Protein AF-A0A1E5LKB9-F1 (afdb_monomer_lite)

Structure (mmCIF, N/CA/C/O backbone):
data_AF-A0A1E5LKB9-F1
#
_entry.id   AF-A0A1E5LKB9-F1
#
loop_
_atom_site.group_PDB
_atom_site.id
_atom_site.type_symbol
_atom_site.label_atom_id
_atom_site.label_alt_id
_atom_site.label_comp_id
_atom_site.label_asym_id
_atom_site.label_entity_id
_atom_site.label_seq_id
_atom_site.pdbx_PDB_ins_code
_atom_site.Cartn_x
_atom_site.Cartn_y
_atom_site.Cartn_z
_atom_site.occupancy
_atom_site.B_iso_or_equiv
_atom_site.auth_seq_id
_atom_site.auth_comp_id
_atom_site.auth_asym_id
_atom_site.auth_atom_id
_atom_site.pdbx_PDB_model_num
ATOM 1 N N . MET A 1 1 ? 20.099 -0.237 -20.496 1.00 71.56 1 MET A N 1
ATOM 2 C CA . MET A 1 1 ? 18.624 -0.256 -20.343 1.00 71.56 1 MET A CA 1
ATOM 3 C C . MET A 1 1 ? 18.133 -1.371 -19.419 1.00 71.56 1 MET A C 1
ATOM 5 O O . MET A 1 1 ? 17.467 -1.060 -18.448 1.00 71.56 1 MET A O 1
ATOM 9 N N . LYS A 1 2 ? 18.508 -2.643 -19.635 1.00 87.31 2 LYS A N 1
ATOM 10 C CA . LYS A 1 2 ? 18.077 -3.770 -18.777 1.00 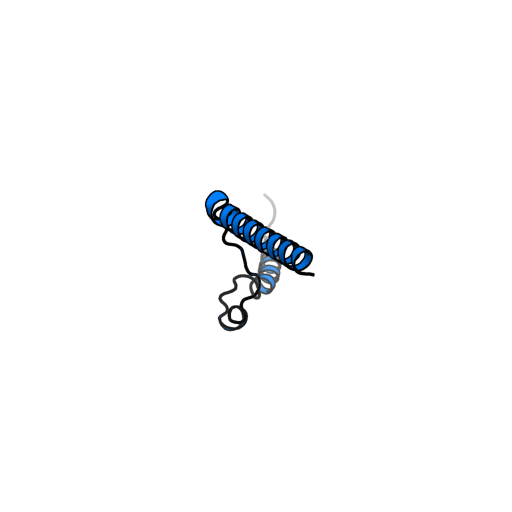87.31 2 LYS A CA 1
ATOM 11 C C . LYS A 1 2 ? 18.436 -3.608 -17.295 1.00 87.31 2 LYS A C 1
ATOM 13 O O . LYS A 1 2 ? 17.578 -3.809 -16.452 1.00 87.31 2 LYS A O 1
ATOM 18 N N . ILE A 1 3 ? 19.661 -3.171 -16.984 1.00 91.56 3 ILE A N 1
ATOM 19 C CA . ILE A 1 3 ? 20.084 -2.966 -15.589 1.00 91.56 3 ILE A CA 1
ATOM 20 C C . ILE A 1 3 ? 19.218 -1.915 -14.878 1.00 91.56 3 ILE A C 1
ATOM 22 O O . ILE A 1 3 ? 18.776 -2.129 -13.760 1.00 91.56 3 ILE A O 1
ATOM 26 N N . PHE A 1 4 ? 18.893 -0.823 -15.574 1.00 89.62 4 PHE A N 1
ATOM 27 C CA . PHE A 1 4 ? 18.032 0.235 -15.056 1.00 89.62 4 PHE A CA 1
ATOM 28 C C . PHE A 1 4 ? 16.614 -0.280 -14.782 1.00 89.62 4 PHE A C 1
ATOM 30 O O . PHE A 1 4 ? 16.060 0.005 -13.728 1.00 89.62 4 PHE A O 1
ATOM 37 N N . ILE A 1 5 ? 16.072 -1.107 -15.683 1.00 93.12 5 ILE A N 1
ATOM 38 C CA . ILE A 1 5 ? 14.762 -1.754 -15.513 1.00 93.12 5 ILE A CA 1
ATOM 39 C C . ILE A 1 5 ? 14.763 -2.717 -14.313 1.00 93.12 5 ILE A C 1
ATOM 41 O O . ILE A 1 5 ? 13.795 -2.762 -13.557 1.00 93.12 5 ILE A O 1
ATOM 45 N N . PHE A 1 6 ? 15.846 -3.467 -14.095 1.00 94.31 6 PHE A N 1
ATOM 46 C CA . PHE A 1 6 ? 15.965 -4.330 -12.916 1.00 94.31 6 PHE A CA 1
ATOM 47 C C . PHE A 1 6 ? 16.001 -3.524 -11.615 1.00 94.31 6 PHE A C 1
ATOM 49 O O . PHE A 1 6 ? 15.302 -3.877 -10.666 1.00 94.31 6 PHE A O 1
ATOM 56 N N . TYR A 1 7 ? 16.748 -2.417 -11.573 1.00 95.38 7 TYR A N 1
ATOM 57 C CA . TYR A 1 7 ? 16.780 -1.548 -10.395 1.00 95.38 7 TYR A CA 1
ATOM 58 C C . TYR A 1 7 ? 15.431 -0.874 -10.130 1.00 95.38 7 TYR A C 1
ATOM 60 O O . TYR A 1 7 ? 14.981 -0.871 -8.986 1.00 95.38 7 TYR A O 1
ATOM 68 N N . SER A 1 8 ? 14.759 -0.357 -11.165 1.00 94.38 8 SER A N 1
ATOM 69 C CA . SER A 1 8 ? 13.452 0.292 -11.007 1.00 94.38 8 SER A CA 1
ATOM 70 C C . SER A 1 8 ? 12.361 -0.690 -10.567 1.00 94.38 8 SER A C 1
ATOM 72 O O . SER A 1 8 ? 11.511 -0.350 -9.747 1.00 94.38 8 SER A O 1
ATOM 74 N N . THR A 1 9 ? 12.408 -1.933 -11.049 1.00 95.19 9 THR A N 1
ATOM 75 C CA . THR A 1 9 ? 11.475 -2.981 -10.612 1.00 95.19 9 THR A CA 1
ATOM 76 C C 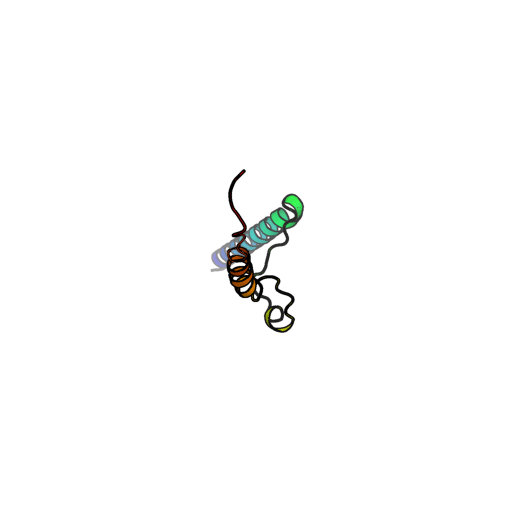. THR A 1 9 ? 11.764 -3.398 -9.170 1.00 95.19 9 THR A C 1
ATOM 78 O O . THR A 1 9 ? 10.846 -3.514 -8.364 1.00 95.19 9 THR A O 1
ATOM 81 N N . SER A 1 10 ? 13.041 -3.567 -8.815 1.00 95.38 10 SER A N 1
ATOM 82 C CA . SER A 1 10 ? 13.449 -3.946 -7.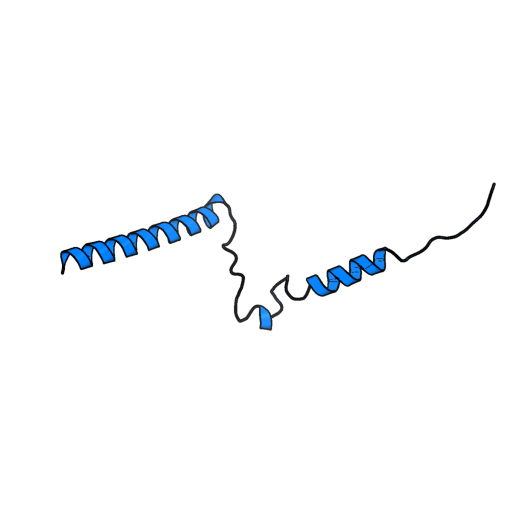459 1.00 95.38 10 SER A CA 1
ATOM 83 C C . SER A 1 10 ? 13.029 -2.902 -6.420 1.00 95.38 10 SER A C 1
ATOM 85 O O . SER A 1 10 ? 12.414 -3.251 -5.413 1.00 95.38 10 SER A O 1
ATOM 87 N N . ILE A 1 11 ? 13.262 -1.610 -6.687 1.00 96.69 11 ILE A N 1
ATOM 88 C CA . ILE A 1 11 ? 12.856 -0.544 -5.758 1.00 96.69 11 ILE A CA 1
ATOM 89 C C . ILE A 1 11 ? 11.335 -0.477 -5.599 1.00 96.69 11 ILE A C 1
ATOM 91 O O . ILE A 1 11 ? 10.849 -0.319 -4.483 1.00 96.69 11 ILE A O 1
ATOM 95 N N . PHE A 1 12 ? 10.578 -0.668 -6.682 1.00 96.25 12 PHE A N 1
ATOM 96 C CA . PHE A 1 12 ? 9.119 -0.694 -6.626 1.00 96.25 12 PHE A CA 1
ATOM 97 C C . PHE A 1 12 ? 8.616 -1.825 -5.722 1.00 96.25 12 PHE A C 1
ATOM 99 O O . PHE A 1 12 ? 7.800 -1.591 -4.833 1.00 96.25 12 PHE A O 1
ATOM 106 N N . VAL A 1 13 ? 9.163 -3.033 -5.880 1.00 97.50 13 VAL A N 1
ATOM 107 C CA . VAL A 1 13 ? 8.814 -4.179 -5.027 1.00 97.50 13 VAL A CA 1
ATOM 108 C C . VAL A 1 13 ? 9.148 -3.895 -3.562 1.00 97.50 13 VAL A C 1
ATOM 110 O O . VAL A 1 13 ? 8.318 -4.149 -2.693 1.00 97.50 13 VAL A O 1
ATOM 113 N N . ILE A 1 14 ? 10.318 -3.319 -3.276 1.00 97.62 14 ILE A N 1
ATOM 114 C CA . ILE A 1 14 ? 10.724 -2.978 -1.905 1.00 97.62 14 ILE A CA 1
ATOM 115 C C . ILE A 1 14 ? 9.745 -1.983 -1.271 1.00 97.62 14 ILE A C 1
ATOM 117 O O . ILE A 1 14 ? 9.316 -2.194 -0.138 1.00 97.62 14 ILE A O 1
ATOM 121 N N . VAL A 1 15 ? 9.343 -0.936 -1.998 1.00 97.62 15 VAL A N 1
ATOM 122 C CA . VAL A 1 15 ? 8.361 0.046 -1.509 1.00 97.62 15 VAL A CA 1
ATOM 123 C C . VAL A 1 15 ? 7.040 -0.637 -1.147 1.00 97.62 15 VAL A C 1
ATOM 125 O O . VAL A 1 15 ? 6.504 -0.401 -0.065 1.00 97.62 15 VAL A O 1
ATOM 128 N N . PHE A 1 16 ? 6.542 -1.535 -2.001 1.00 97.25 16 PHE A N 1
ATOM 129 C CA . PHE A 1 16 ? 5.314 -2.286 -1.725 1.00 97.25 16 PHE A CA 1
ATOM 130 C C . PHE A 1 16 ? 5.436 -3.191 -0.500 1.00 97.25 16 PHE A C 1
ATOM 132 O O . PHE A 1 16 ? 4.532 -3.218 0.334 1.00 97.25 16 PHE A O 1
ATOM 139 N N . VAL A 1 17 ? 6.557 -3.897 -0.351 1.00 97.56 17 VAL A N 1
ATOM 140 C CA . VAL A 1 17 ? 6.808 -4.746 0.821 1.00 97.56 17 VAL A CA 1
ATOM 141 C C . VAL A 1 17 ? 6.802 -3.914 2.104 1.00 97.56 17 VAL A C 1
ATOM 143 O O . VAL A 1 17 ? 6.165 -4.308 3.078 1.00 97.56 17 VAL A O 1
ATOM 146 N N . VAL A 1 18 ? 7.440 -2.740 2.104 1.00 96.88 18 VAL A N 1
ATOM 147 C CA . VAL A 1 18 ? 7.447 -1.835 3.265 1.00 96.88 18 VAL A CA 1
ATOM 148 C C . VAL A 1 18 ? 6.036 -1.352 3.606 1.00 96.88 18 VAL A C 1
ATOM 150 O O . VAL A 1 18 ? 5.663 -1.369 4.777 1.00 96.88 18 VAL A O 1
ATOM 153 N N . LEU A 1 19 ? 5.227 -0.978 2.609 1.00 95.62 19 LEU A N 1
ATOM 154 C CA . LEU A 1 19 ? 3.833 -0.575 2.830 1.00 95.62 19 LEU A CA 1
ATOM 155 C C . LEU A 1 19 ? 3.004 -1.706 3.451 1.00 95.62 19 LEU A C 1
ATOM 157 O O . LEU A 1 19 ? 2.294 -1.482 4.432 1.00 95.62 19 LEU A O 1
ATOM 161 N N . ILE A 1 20 ? 3.131 -2.928 2.927 1.00 94.88 20 ILE A N 1
ATOM 162 C CA . ILE A 1 20 ? 2.436 -4.104 3.465 1.00 94.88 20 ILE A CA 1
ATOM 163 C C . ILE A 1 20 ? 2.864 -4.358 4.911 1.00 94.88 20 ILE A C 1
ATOM 165 O O . ILE A 1 20 ? 2.009 -4.557 5.771 1.00 94.88 20 ILE A O 1
ATOM 169 N N . LEU A 1 21 ? 4.167 -4.309 5.202 1.00 95.12 21 LEU A N 1
ATOM 170 C CA . LEU A 1 21 ? 4.683 -4.492 6.558 1.00 95.12 21 LEU A CA 1
ATOM 171 C C . LEU A 1 21 ? 4.194 -3.402 7.515 1.00 95.12 21 LEU A C 1
ATOM 173 O O . LEU A 1 21 ? 3.870 -3.711 8.657 1.00 95.12 21 LEU A O 1
ATOM 177 N N . MET A 1 22 ? 4.088 -2.152 7.065 1.00 90.50 22 MET A N 1
ATOM 178 C CA . MET A 1 22 ? 3.565 -1.050 7.875 1.00 90.50 22 MET A CA 1
ATOM 179 C C . MET A 1 22 ? 2.094 -1.272 8.247 1.00 90.50 22 MET A C 1
ATOM 181 O O . MET A 1 22 ? 1.712 -1.109 9.409 1.00 90.50 22 MET A O 1
ATOM 185 N N . VAL A 1 23 ? 1.271 -1.692 7.281 1.00 87.69 23 VAL A N 1
ATOM 186 C CA . VAL A 1 23 ? -0.138 -2.032 7.525 1.00 87.69 23 VAL A CA 1
ATOM 187 C C . VAL A 1 23 ? -0.245 -3.259 8.429 1.00 87.69 23 VAL A C 1
ATOM 189 O O . VAL A 1 23 ? -0.968 -3.219 9.421 1.00 87.69 23 VAL A O 1
ATOM 192 N N . ALA A 1 24 ? 0.512 -4.321 8.147 1.00 89.12 24 ALA A N 1
ATOM 193 C CA . ALA A 1 24 ? 0.534 -5.536 8.956 1.00 89.12 24 ALA A CA 1
ATOM 194 C C . ALA A 1 24 ? 0.970 -5.255 10.400 1.00 89.12 24 ALA A C 1
ATOM 196 O O . ALA A 1 24 ? 0.342 -5.750 11.330 1.00 89.12 24 ALA A O 1
ATOM 197 N N . TYR A 1 25 ? 1.986 -4.413 10.609 1.00 88.94 25 TYR A N 1
ATOM 198 C CA . TYR A 1 25 ? 2.408 -3.965 11.936 1.00 88.94 25 TYR A CA 1
ATOM 199 C C . TYR A 1 25 ? 1.261 -3.260 12.671 1.00 88.94 25 TYR A C 1
ATOM 201 O O . TYR A 1 25 ? 0.954 -3.593 13.817 1.00 88.94 25 TYR A O 1
ATOM 209 N N . LYS A 1 26 ? 0.577 -2.322 12.004 1.00 82.06 26 LYS A N 1
ATOM 210 C CA . LYS A 1 26 ? -0.547 -1.583 12.595 1.00 82.06 26 LYS A CA 1
ATOM 211 C C . LYS A 1 26 ? -1.721 -2.508 12.949 1.00 82.06 26 LYS A C 1
ATOM 213 O O . LYS A 1 26 ? -2.279 -2.390 14.036 1.00 82.06 26 LYS A O 1
ATOM 218 N N . VAL A 1 27 ? -2.036 -3.474 12.090 1.00 83.88 27 VAL A N 1
ATOM 219 C CA . VAL A 1 27 ? -3.125 -4.437 12.316 1.00 83.88 27 VAL A CA 1
ATOM 220 C C . VAL A 1 27 ? -2.776 -5.453 13.407 1.00 83.88 27 VAL A C 1
ATOM 222 O O . VAL A 1 27 ? -3.585 -5.692 14.298 1.00 83.88 27 VAL A O 1
ATOM 225 N N . LEU A 1 28 ? -1.585 -6.056 13.368 1.00 83.06 28 LEU A N 1
ATOM 226 C CA . LEU A 1 28 ? -1.218 -7.153 14.270 1.00 83.06 28 LEU A CA 1
ATOM 227 C C . LEU A 1 28 ? -0.793 -6.666 15.659 1.00 83.06 28 LEU A C 1
ATOM 229 O O . LEU A 1 28 ? -1.166 -7.280 16.656 1.00 83.06 28 LEU A O 1
ATOM 233 N N . ILE A 1 29 ? -0.015 -5.582 15.733 1.00 81.00 29 ILE A N 1
ATOM 234 C CA . ILE A 1 29 ? 0.540 -5.086 17.001 1.00 81.00 29 ILE A CA 1
ATOM 235 C C . ILE A 1 29 ? -0.363 -4.018 17.602 1.00 81.00 29 ILE A C 1
ATOM 237 O O . ILE A 1 29 ? -0.721 -4.112 18.774 1.00 81.00 29 ILE A O 1
ATOM 241 N N . LYS A 1 30 ? -0.765 -3.021 16.807 1.00 74.25 30 LYS A N 1
ATOM 242 C CA . LYS A 1 30 ? -1.605 -1.927 17.311 1.00 74.25 30 LYS A CA 1
ATOM 243 C C . LYS A 1 30 ? -3.080 -2.326 17.435 1.00 74.25 30 LYS A C 1
ATOM 245 O O . LYS A 1 30 ? -3.821 -1.628 18.115 1.00 74.25 30 LYS A O 1
ATOM 250 N N . LYS A 1 31 ? -3.504 -3.433 16.798 1.00 74.00 31 LYS A N 1
ATOM 251 C CA . LYS A 1 31 ? -4.915 -3.870 16.687 1.00 74.00 31 LYS A CA 1
ATOM 252 C C . LYS A 1 31 ? -5.852 -2.767 16.181 1.00 74.00 31 LYS A C 1
ATOM 254 O O . LYS A 1 31 ? -7.063 -2.845 16.354 1.00 74.00 31 LYS A O 1
ATOM 259 N N . GLU A 1 32 ? -5.292 -1.749 15.535 1.00 65.62 32 GLU A N 1
ATOM 260 C CA . GLU A 1 32 ? -6.046 -0.685 14.897 1.00 65.62 32 GLU A CA 1
ATOM 261 C C . GLU A 1 32 ? -6.254 -1.083 13.443 1.00 65.62 32 GLU A C 1
ATOM 263 O O . GLU A 1 32 ? -5.294 -1.255 12.684 1.00 65.62 32 GLU A O 1
ATOM 268 N N . THR A 1 33 ? -7.514 -1.214 13.040 1.00 68.44 33 THR A N 1
ATOM 269 C CA . THR A 1 33 ? -7.855 -1.330 11.627 1.00 68.44 33 THR A CA 1
ATOM 270 C C . THR A 1 33 ? -7.421 -0.047 10.921 1.00 68.44 33 THR A C 1
ATOM 272 O O . THR A 1 33 ? -7.726 1.040 11.421 1.00 68.44 33 THR A O 1
ATOM 275 N N . PRO A 1 34 ? -6.699 -0.119 9.788 1.00 67.44 34 PRO A N 1
ATOM 276 C CA . PRO A 1 34 ? -6.437 1.068 8.988 1.00 67.44 34 PRO A CA 1
ATOM 277 C C . PRO A 1 34 ? -7.785 1.699 8.621 1.00 67.44 34 PRO A C 1
ATOM 279 O O . PRO A 1 34 ? -8.578 1.094 7.904 1.00 67.44 34 PRO A O 1
ATOM 282 N N . SER A 1 35 ? -8.070 2.877 9.178 1.00 66.62 35 SER A N 1
ATOM 283 C CA . SER A 1 35 ? -9.300 3.601 8.893 1.00 66.62 35 SER A CA 1
ATOM 284 C C . SER A 1 35 ? -9.214 4.159 7.478 1.00 66.62 35 SER A C 1
ATOM 286 O O . SER A 1 35 ? -8.290 4.900 7.141 1.00 66.62 35 SER A O 1
ATOM 288 N N . ASN A 1 36 ? -10.165 3.769 6.635 1.00 67.00 36 ASN A N 1
ATOM 289 C CA . ASN A 1 36 ? -10.398 4.431 5.365 1.00 67.00 36 ASN A CA 1
ATOM 290 C C . ASN A 1 36 ? -11.492 5.477 5.602 1.00 67.00 36 ASN A C 1
ATOM 292 O O . ASN A 1 36 ? -12.581 5.116 6.031 1.00 67.00 36 ASN A O 1
ATOM 296 N N . TYR A 1 37 ? -11.185 6.757 5.381 1.00 65.69 37 TYR A N 1
ATOM 297 C CA . TYR A 1 37 ? -12.119 7.863 5.644 1.00 65.69 37 TYR A CA 1
ATOM 298 C C . TYR A 1 37 ? -13.217 7.977 4.572 1.00 65.69 37 TYR A C 1
ATOM 300 O O . TYR A 1 37 ? -14.135 8.772 4.720 1.00 65.69 37 TYR A O 1
ATOM 308 N N . TYR A 1 38 ? -13.110 7.210 3.482 1.00 64.25 38 TYR A N 1
ATOM 309 C CA . TYR A 1 38 ? -14.039 7.270 2.363 1.00 64.25 38 TYR A CA 1
ATOM 310 C C . TYR A 1 38 ? -14.337 5.869 1.831 1.00 64.25 38 TYR A C 1
ATOM 312 O O . TYR A 1 38 ? -13.494 5.250 1.168 1.00 64.25 38 TYR A O 1
ATOM 320 N N . THR A 1 39 ? -15.552 5.375 2.063 1.00 73.44 39 THR A N 1
ATOM 321 C CA . THR A 1 39 ? -16.148 4.384 1.171 1.00 73.44 39 THR A CA 1
ATOM 322 C C . THR A 1 39 ? -17.358 5.015 0.473 1.00 73.44 39 THR A C 1
ATOM 324 O O . THR A 1 39 ? -18.184 5.641 1.130 1.00 73.44 39 THR A O 1
ATOM 327 N N . PRO A 1 40 ? -17.513 4.868 -0.858 1.00 63.25 40 PRO A N 1
ATOM 328 C CA . PRO A 1 40 ? -18.612 5.503 -1.597 1.00 63.25 40 PRO A CA 1
ATOM 329 C C . PRO A 1 40 ? -20.009 5.122 -1.085 1.00 63.25 40 PRO A C 1
ATOM 331 O O . PRO A 1 40 ? -20.979 5.829 -1.341 1.00 63.25 40 PRO A O 1
ATOM 334 N N . PHE A 1 41 ? -20.109 3.992 -0.379 1.00 61.59 41 PHE A N 1
ATOM 335 C CA . PHE A 1 41 ? -21.341 3.509 0.229 1.00 61.59 41 PHE A CA 1
ATOM 336 C C . PHE A 1 41 ? -21.553 4.014 1.662 1.00 61.59 41 PHE A C 1
ATOM 338 O O . PHE A 1 41 ? -22.688 3.954 2.123 1.00 61.59 41 PHE A O 1
ATOM 345 N N . ASP A 1 42 ? -20.541 4.561 2.345 1.00 61.97 42 ASP A N 1
ATOM 346 C CA . ASP A 1 42 ? -20.697 5.127 3.695 1.00 61.97 42 ASP A CA 1
ATOM 347 C C . ASP A 1 42 ? -21.670 6.313 3.704 1.00 61.97 42 ASP A C 1
ATOM 349 O O . ASP A 1 42 ? -22.515 6.408 4.594 1.00 61.97 42 ASP A O 1
ATOM 353 N N . HIS A 1 43 ? -21.623 7.157 2.666 1.00 60.75 43 HIS A N 1
ATOM 354 C CA . HIS A 1 43 ? -22.527 8.307 2.498 1.00 60.75 43 HIS A CA 1
ATOM 355 C C . HIS A 1 43 ? -23.965 7.898 2.153 1.00 60.75 43 HIS A C 1
ATOM 357 O O . HIS A 1 43 ? -24.902 8.662 2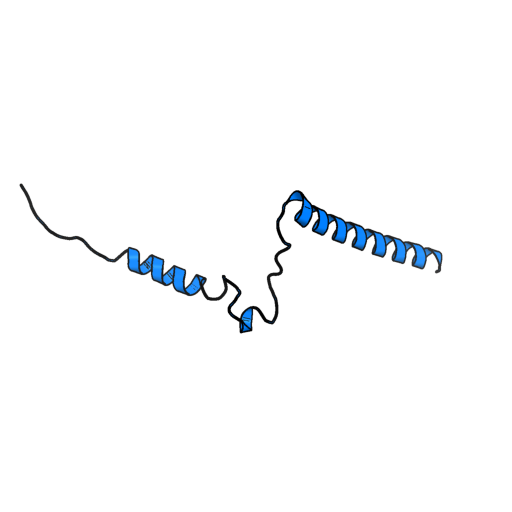.359 1.00 60.75 43 HIS A O 1
ATOM 363 N N . ILE A 1 44 ? -24.142 6.703 1.578 1.00 66.25 44 ILE A N 1
ATOM 364 C CA . ILE A 1 44 ? -25.444 6.201 1.118 1.00 66.25 44 ILE A CA 1
ATOM 365 C C . ILE A 1 44 ? -26.114 5.384 2.224 1.00 66.25 44 ILE A C 1
ATOM 367 O O . ILE A 1 44 ? -27.324 5.470 2.417 1.00 66.25 44 ILE A O 1
ATOM 371 N N . ALA A 1 45 ? -25.332 4.578 2.944 1.00 68.31 45 ALA A N 1
ATOM 372 C CA . ALA A 1 45 ? -25.826 3.651 3.954 1.00 68.31 45 ALA A CA 1
ATOM 373 C C . ALA A 1 45 ? -25.960 4.276 5.352 1.00 68.31 45 ALA A C 1
ATOM 375 O O . ALA A 1 45 ? -26.444 3.601 6.258 1.00 68.31 45 ALA A O 1
ATOM 376 N N . GLY A 1 46 ? -25.518 5.526 5.556 1.00 56.81 46 GLY A N 1
ATOM 377 C CA . GLY A 1 46 ? -25.609 6.207 6.855 1.00 56.81 46 GLY A CA 1
ATOM 378 C C . GLY A 1 46 ? -24.867 5.481 7.985 1.00 56.81 46 GLY A C 1
ATOM 379 O O . GLY A 1 46 ? -25.142 5.710 9.158 1.00 56.81 46 GLY A O 1
ATOM 380 N N . GLN A 1 47 ? -23.948 4.573 7.639 1.00 56.19 47 GLN A N 1
ATOM 381 C CA . GLN A 1 47 ? -23.211 3.746 8.596 1.00 56.19 47 GLN A CA 1
ATOM 382 C C . GLN A 1 47 ? -21.901 4.413 9.055 1.00 56.19 47 GLN A C 1
ATOM 384 O O . GLN A 1 47 ? -21.238 3.906 9.960 1.00 56.19 47 GLN A O 1
ATOM 389 N N . ALA A 1 48 ? -21.543 5.561 8.465 1.00 56.22 48 ALA A N 1
ATOM 390 C CA . ALA A 1 48 ? -20.498 6.437 8.974 1.00 56.22 48 ALA A CA 1
ATOM 391 C C . ALA A 1 48 ? -21.018 7.214 10.187 1.00 56.22 48 ALA A C 1
ATOM 393 O O . ALA A 1 48 ? -21.831 8.126 10.063 1.00 56.22 48 ALA A O 1
ATOM 394 N N . THR A 1 49 ? -20.492 6.879 11.363 1.00 57.00 49 THR A N 1
ATOM 395 C CA . THR A 1 49 ? -20.841 7.477 12.661 1.00 57.00 49 THR A CA 1
ATOM 396 C C . THR A 1 49 ? -20.699 9.008 12.711 1.00 57.00 49 THR A C 1
ATOM 398 O O . THR A 1 49 ? -21.253 9.634 13.606 1.00 57.00 49 THR A O 1
ATOM 401 N N . ASN A 1 50 ? -19.983 9.639 11.772 1.00 56.72 50 ASN A N 1
ATOM 402 C CA . ASN A 1 50 ? -19.447 10.987 11.979 1.00 56.72 50 ASN A CA 1
ATOM 403 C C . ASN A 1 50 ? -20.073 12.111 11.132 1.00 56.72 50 ASN A C 1
ATOM 405 O O . ASN A 1 50 ? -20.050 13.244 11.596 1.00 56.72 50 ASN A O 1
ATOM 409 N N . GLU A 1 51 ? -20.644 11.862 9.946 1.00 55.78 51 GLU A N 1
ATOM 410 C CA . GLU A 1 51 ? -21.073 12.971 9.057 1.00 55.78 51 GLU A CA 1
ATOM 411 C C . GLU A 1 51 ? -22.375 13.669 9.499 1.00 55.78 51 GLU A C 1
ATOM 413 O O . GLU A 1 51 ? -22.571 14.832 9.172 1.00 55.78 51 GLU A O 1
ATOM 418 N N . PHE A 1 52 ? -23.226 13.018 10.301 1.00 55.12 52 PHE A N 1
ATOM 419 C CA . PHE A 1 52 ? -24.505 13.590 10.769 1.00 55.12 52 PHE A CA 1
ATOM 420 C C . PHE A 1 52 ? -24.598 13.759 12.297 1.00 55.12 52 PHE A C 1
ATOM 422 O O . PHE A 1 52 ? -25.639 14.149 12.819 1.00 55.12 52 PHE A O 1
ATOM 429 N N . GLN A 1 53 ? -23.530 13.447 13.043 1.00 55.50 53 GLN A N 1
ATOM 430 C CA . GLN A 1 53 ? -23.502 13.596 14.507 1.00 55.50 53 GLN A CA 1
ATOM 431 C C . GLN A 1 53 ? -22.819 14.882 14.985 1.00 55.50 53 GLN A C 1
ATOM 433 O O . GLN A 1 53 ? -22.979 15.234 16.151 1.00 55.50 53 GLN A O 1
ATOM 438 N N . GLU A 1 54 ? -22.056 15.583 14.143 1.00 56.28 54 GLU A N 1
ATOM 439 C CA . GLU A 1 54 ? -21.500 16.889 14.529 1.00 56.28 54 GLU A CA 1
ATOM 440 C C . GLU A 1 54 ? -22.584 17.972 14.598 1.00 56.28 54 GLU A C 1
ATOM 442 O O . GLU A 1 54 ? -22.574 18.754 15.543 1.00 56.28 54 GLU A O 1
ATOM 447 N N . GLU A 1 55 ? -23.582 17.934 13.707 1.00 51.84 55 GLU A N 1
ATOM 448 C CA . GLU A 1 55 ? -24.706 18.886 13.707 1.00 51.84 55 GLU A CA 1
ATOM 449 C C . GLU A 1 55 ? -25.596 18.739 14.960 1.00 51.84 55 GLU A C 1
ATOM 451 O O . GLU A 1 55 ? -25.996 19.731 15.560 1.00 51.84 55 GLU A O 1
ATOM 456 N N . ASN A 1 56 ? -25.813 17.512 15.451 1.00 52.88 56 ASN A N 1
ATOM 457 C CA . ASN A 1 56 ? -26.591 17.275 16.678 1.00 52.88 56 ASN A CA 1
ATOM 458 C C . ASN A 1 56 ? -25.815 17.568 17.978 1.00 52.88 56 ASN A C 1
ATOM 460 O O . ASN A 1 56 ? -26.427 17.864 19.001 1.00 52.88 56 ASN A O 1
ATOM 464 N N . LYS A 1 57 ? -24.474 17.517 17.966 1.00 52.19 57 LYS A N 1
ATOM 465 C CA . LYS A 1 57 ? -23.658 17.832 19.157 1.00 52.19 57 LYS A CA 1
ATOM 466 C C . LYS A 1 57 ? -23.594 19.325 19.468 1.00 52.19 57 LYS A C 1
ATOM 468 O O . LYS A 1 57 ? -23.266 19.679 20.600 1.00 52.19 57 LYS A O 1
ATOM 473 N N . GLU A 1 58 ? -23.828 20.183 18.478 1.00 52.38 58 GLU A N 1
ATOM 474 C CA . GLU A 1 58 ? -23.904 21.629 18.694 1.00 52.38 58 GLU A CA 1
ATOM 475 C C . GLU A 1 58 ? -25.242 21.995 19.357 1.00 52.38 58 GLU A C 1
ATOM 477 O O . GLU A 1 58 ? -25.226 22.633 20.407 1.00 52.38 58 GLU A O 1
ATOM 482 N N . TYR A 1 59 ? -26.362 21.430 18.883 1.00 50.62 59 TYR A N 1
ATOM 483 C CA . TYR A 1 59 ? -27.684 21.596 19.508 1.00 50.62 59 TYR A CA 1
ATOM 484 C C . TYR A 1 59 ? -27.765 21.043 20.946 1.00 50.62 59 TYR A C 1
ATOM 486 O O . TYR A 1 59 ? -28.224 21.744 21.846 1.00 50.62 59 TYR A O 1
ATOM 494 N N . GLU A 1 60 ? -27.247 19.836 21.223 1.00 49.25 60 GLU A N 1
ATOM 495 C CA . GLU A 1 60 ? -27.283 19.257 22.585 1.00 49.25 60 GLU A CA 1
ATOM 496 C C . GLU A 1 60 ? -26.438 20.039 23.614 1.00 49.25 60 GLU A C 1
ATOM 498 O O . GLU A 1 60 ? -26.690 19.953 24.819 1.00 49.25 60 GLU A O 1
ATOM 503 N N . ARG A 1 61 ? -25.425 20.803 23.175 1.00 50.53 61 ARG A N 1
ATOM 504 C CA . ARG A 1 61 ? -24.598 21.629 24.074 1.00 50.53 61 ARG A CA 1
ATOM 505 C C . ARG A 1 61 ? -25.265 22.968 24.400 1.00 50.53 61 ARG A C 1
ATOM 507 O O . ARG A 1 61 ? -25.010 23.519 25.471 1.00 50.53 61 ARG A O 1
ATOM 514 N N . GLU A 1 62 ? -26.093 23.488 23.501 1.00 50.56 62 GLU A N 1
ATOM 515 C CA . GLU A 1 62 ? -26.802 24.756 23.694 1.00 50.56 62 GLU A CA 1
ATOM 516 C C . GLU A 1 62 ? -28.050 24.586 24.576 1.00 50.56 62 GLU A C 1
ATOM 518 O O . GLU A 1 62 ? -28.281 25.417 25.450 1.00 50.56 62 GLU A O 1
ATOM 523 N N . GLU A 1 63 ? -28.774 23.467 24.468 1.00 49.00 63 GLU A N 1
ATOM 524 C CA . GLU A 1 63 ? -29.986 23.219 25.272 1.00 49.00 63 GLU A CA 1
ATOM 525 C C . GLU A 1 63 ? -29.700 22.887 26.751 1.00 49.00 63 GLU A C 1
ATOM 527 O O . GLU A 1 63 ? -30.530 23.139 27.621 1.00 49.00 63 GLU A O 1
ATOM 532 N N . GLN A 1 64 ? -28.503 22.390 27.085 1.00 45.22 64 GLN A N 1
ATOM 533 C CA . GLN A 1 64 ? -28.130 22.080 28.476 1.00 45.22 64 GLN A CA 1
ATOM 534 C C . GLN A 1 64 ? -27.732 23.316 29.310 1.00 45.22 64 GLN A C 1
ATOM 536 O O . GLN A 1 64 ? -27.472 23.184 30.506 1.00 45.22 64 GLN A O 1
ATOM 541 N N . ASN A 1 65 ? -27.667 24.505 28.698 1.00 47.34 65 ASN A N 1
ATOM 542 C CA . ASN A 1 65 ? -27.298 25.759 29.364 1.00 47.34 65 ASN A CA 1
ATOM 543 C C . ASN A 1 65 ? -28.485 26.708 29.612 1.00 47.34 65 ASN A C 1
ATOM 545 O O . ASN A 1 65 ? -28.241 27.832 30.046 1.00 47.34 65 ASN A O 1
ATOM 549 N N . ASP A 1 66 ? -29.733 26.289 29.361 1.00 52.66 66 ASP A N 1
ATOM 550 C CA . ASP A 1 66 ? -30.900 27.186 29.466 1.00 52.66 66 ASP A CA 1
ATOM 551 C C . ASP A 1 66 ? -32.119 26.586 30.200 1.00 52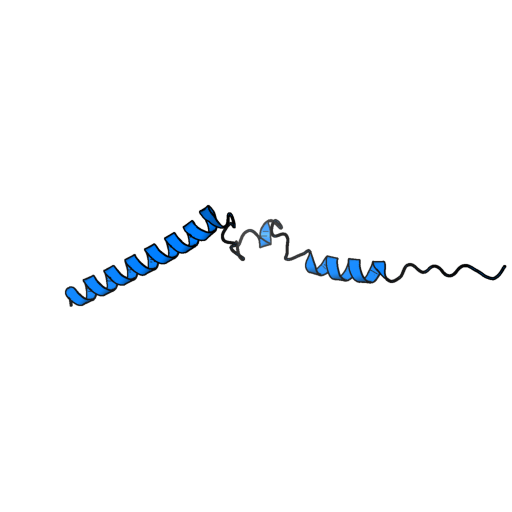.66 66 ASP A C 1
ATOM 553 O O . ASP A 1 66 ? -33.262 26.968 29.959 1.00 52.66 66 ASP A O 1
ATOM 557 N N . GLU A 1 67 ? -31.899 25.678 31.160 1.00 45.66 67 GLU A N 1
ATOM 558 C CA . GLU A 1 67 ? -32.920 25.335 32.164 1.00 45.66 67 GLU A CA 1
ATOM 559 C C . GLU A 1 67 ? -32.592 26.005 33.504 1.00 45.66 67 GLU A C 1
ATOM 561 O O . GLU A 1 67 ? -31.811 25.520 34.325 1.00 45.66 67 GLU A O 1
ATOM 566 N N . GLY A 1 68 ? -33.185 27.186 33.690 1.00 50.19 68 GLY A N 1
ATOM 567 C CA . GLY A 1 68 ? -33.061 28.007 34.885 1.00 50.19 68 GLY A CA 1
ATOM 568 C C . GLY A 1 68 ? -33.629 27.369 36.156 1.00 50.19 68 GLY A C 1
ATOM 569 O O . GLY A 1 68 ? -34.609 26.625 36.142 1.00 50.19 68 GLY A O 1
ATOM 570 N N . ASN A 1 69 ? -33.048 27.756 37.291 1.00 38.88 69 ASN A N 1
ATOM 571 C CA . ASN A 1 69 ? -33.672 27.598 38.598 1.00 38.88 69 ASN A CA 1
ATOM 572 C C . ASN A 1 69 ? -33.518 28.892 39.412 1.00 38.88 69 ASN A C 1
ATOM 574 O O . ASN A 1 69 ? -32.557 29.049 40.163 1.00 38.88 69 ASN A O 1
ATOM 578 N N . ASP A 1 70 ? -34.486 29.796 39.254 1.00 57.47 70 ASP A N 1
ATOM 579 C CA . ASP A 1 70 ? -34.752 30.911 40.168 1.00 57.47 70 ASP A CA 1
ATOM 580 C C . ASP A 1 70 ? -36.004 30.596 41.009 1.00 57.47 70 ASP A C 1
ATOM 582 O O . ASP A 1 70 ? -37.107 30.873 40.549 1.00 57.47 70 ASP A O 1
ATOM 586 N N . ILE A 1 71 ? -35.856 30.058 42.232 1.00 42.97 71 ILE A N 1
ATOM 587 C CA . ILE A 1 71 ? -36.843 30.079 43.349 1.00 42.97 71 ILE A CA 1
ATOM 588 C C . ILE A 1 71 ? -36.057 29.803 44.659 1.00 42.97 71 ILE A C 1
ATOM 590 O O . ILE A 1 71 ? -35.342 28.809 44.708 1.00 42.97 71 ILE A O 1
ATOM 594 N N . ASP A 1 72 ? -36.115 30.497 45.804 1.00 47.34 72 ASP A N 1
ATOM 595 C CA . ASP A 1 72 ? -36.633 31.786 46.294 1.00 47.34 72 ASP A CA 1
ATOM 596 C C . ASP A 1 72 ? -35.995 32.039 47.699 1.00 47.34 72 ASP A C 1
ATOM 598 O O . ASP A 1 72 ? -35.428 31.144 48.325 1.00 47.34 72 ASP A O 1
ATOM 602 N N . LYS A 1 73 ? -36.097 33.290 48.156 1.00 49.75 73 LYS A N 1
ATOM 603 C CA . LYS A 1 73 ? -35.759 33.956 49.433 1.00 49.75 73 LYS A CA 1
ATOM 604 C C . LYS A 1 73 ? -35.629 33.165 50.761 1.00 49.75 73 LYS A C 1
ATOM 606 O O . LYS A 1 73 ? -36.553 32.502 51.211 1.00 49.75 73 LYS A O 1
ATOM 611 N N . ASN A 1 74 ? -34.564 33.533 51.493 1.00 43.81 74 ASN A N 1
ATOM 612 C CA . ASN A 1 74 ? -34.499 33.962 52.912 1.00 43.81 74 ASN A CA 1
ATOM 613 C C . ASN A 1 74 ? -35.218 33.135 54.009 1.00 43.81 74 ASN A C 1
ATOM 615 O O . ASN A 1 74 ? -36.392 33.399 54.264 1.00 43.81 74 ASN A O 1
ATOM 619 N N . ILE A 1 75 ? -34.454 32.322 54.766 1.00 46.22 75 ILE A N 1
ATOM 620 C CA . ILE A 1 75 ? -34.486 32.191 56.249 1.00 46.22 75 ILE A CA 1
ATOM 621 C C . ILE A 1 75 ? -33.058 31.931 56.744 1.00 46.22 75 ILE A C 1
ATOM 623 O O . ILE A 1 75 ? -32.391 31.060 56.141 1.00 46.22 75 ILE A O 1
#

Sequence (75 aa):
MKIFIFYSTSIFVIVFVVLILMVAYKVLIKKETPSNYYTPFDHIAGQATNEFQEENKEYEREEQNDEGNDIDKNI

pLDDT: mean 70.11, std 18.81, range [38.88, 97.62]

Foldseek 3Di:
DVVVVVVVVVVVVVVVVVVVVVQVCCCVPVVDHPDDPDDPCCVVVVVPPPPPVVVVVVVVVVVVVPDDDDDDDDD

Secondary structure (DSSP, 8-state):
-HHHHHHHHHHHHHHHHHHHHHHHHHHHTS------S--TTHHHHT--TTTTTHHHHHHHHHHTT----------

InterPro domains:
  IPR025028 Protein of unknown function DUF3951 [PF13131] (13-53)

Organism: NCBI:txid1305675

Radius of gyration: 27.02 Å; chains: 1; bounding box: 57×4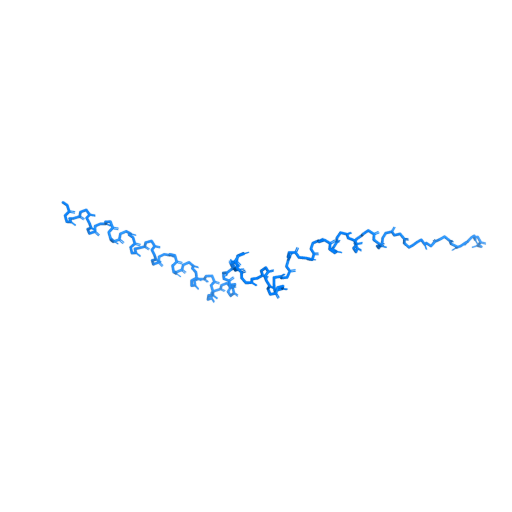1×77 Å